Protein AF-A0A5C7QHS7-F1 (afdb_monomer)

pLDDT: mean 96.48, std 4.1, range [66.88, 98.88]

Secondary structure (DSSP, 8-state):
---B-STT--TTTTHHHHHSS-HHHHHHTTS-SS---EEETTEEESSHHHHHHHHHTTHHHHHHHH---S--HHHHHHHHHHHHHHHHHHHHHHSHHHHHHHHHTTTHHHHTT-EE-----SHHHHTT-EEGGGSHHHHHHHHHHHHHHH--

Foldseek 3Di:
DAFAQDLLGCPPNLLSNVLDFPVVSSVVNVSDVDFQWFDDPNDTHSTLVRQLVVVLVCLVVVQVVVDPDPDCPVVSVVVSLVSSLRRSLRSCVVVVVSLVVCVVCPQLVNLQRYWHDDVDDDPVVCQQTDHRCSHSVSVSSSSSSVVNVVVD

Solvent-accessible surface area (backbone atoms only — not comparable to full-atom values): 8088 Å² total; per-residue (Å²): 136,72,37,49,40,26,36,86,18,58,38,81,83,14,48,24,6,61,71,25,46,48,30,61,58,3,34,76,67,66,30,33,91,70,86,57,58,25,70,56,95,96,39,78,26,73,14,47,38,61,46,44,61,60,59,55,66,50,41,61,60,58,49,55,75,75,39,95,57,92,78,49,65,66,61,43,53,52,50,46,46,50,51,48,19,54,47,48,27,43,35,33,70,78,40,47,66,57,50,52,52,40,48,77,62,51,33,62,70,39,52,51,51,21,30,27,72,83,82,59,87,47,71,81,55,41,61,35,30,38,53,13,74,69,2,48,49,46,41,33,50,44,57,15,48,56,58,46,55,75,82,102

Sequence (152 aa):
MRFNIYSGSTDGNGLAAALTNPTELSKRKGNVKQDYPVFFQGVTWPDAESAYLTLAASLPHVIKAASPREDCTQLIEDARNKLMIDIIVAKLCQHPRLGQTVRAKGGVAFLERCEHTTNAKSSRFQAWEGYGRESRFIRNLIAAYERWAVDA

Mean predicted aligned error: 2.69 Å

Structure (mmCIF, N/CA/C/O backbone):
data_AF-A0A5C7QHS7-F1
#
_entry.id   AF-A0A5C7QHS7-F1
#
loop_
_atom_site.group_PDB
_atom_site.id
_atom_site.type_symbol
_atom_site.label_atom_id
_atom_site.label_alt_id
_atom_site.label_comp_id
_atom_site.label_asym_id
_atom_site.label_entity_id
_atom_site.label_seq_id
_atom_site.pdbx_PDB_ins_code
_atom_site.Cartn_x
_atom_site.Cartn_y
_atom_site.Cartn_z
_atom_site.occupancy
_atom_site.B_iso_or_equiv
_atom_site.auth_seq_id
_atom_site.auth_comp_id
_atom_site.auth_asym_id
_atom_site.auth_atom_id
_atom_site.pdbx_PDB_model_num
ATOM 1 N N . MET A 1 1 ? -20.080 1.529 4.359 1.00 66.88 1 MET A N 1
ATOM 2 C CA . MET A 1 1 ? -19.293 2.780 4.370 1.00 66.88 1 MET A CA 1
ATOM 3 C C . MET A 1 1 ? -18.050 2.572 3.516 1.00 66.88 1 MET A C 1
ATOM 5 O O . MET A 1 1 ? -17.402 1.543 3.681 1.00 66.88 1 MET A O 1
ATOM 9 N N . ARG A 1 2 ? -17.790 3.485 2.574 1.00 89.00 2 ARG A N 1
ATOM 10 C CA . ARG A 1 2 ? -16.613 3.509 1.686 1.00 89.00 2 ARG A CA 1
ATOM 11 C C . ARG A 1 2 ? -15.476 4.222 2.412 1.00 89.00 2 ARG A C 1
ATOM 13 O O . ARG A 1 2 ? -15.746 5.242 3.033 1.00 89.00 2 ARG A O 1
ATOM 20 N N . PHE A 1 3 ? -14.265 3.672 2.377 1.00 97.75 3 PHE A N 1
ATOM 21 C CA . PHE A 1 3 ? -13.079 4.319 2.950 1.00 97.75 3 PHE A CA 1
ATOM 22 C C . PHE A 1 3 ? -12.186 4.818 1.819 1.00 97.75 3 PHE A C 1
ATOM 24 O O . PHE A 1 3 ? -11.925 4.061 0.885 1.00 97.75 3 PHE A O 1
ATOM 31 N N . ASN A 1 4 ? -11.668 6.038 1.932 1.00 98.38 4 ASN A N 1
ATOM 32 C CA . ASN A 1 4 ? -10.567 6.512 1.103 1.00 98.38 4 ASN A CA 1
ATOM 33 C C . ASN A 1 4 ? -9.239 6.261 1.826 1.00 98.38 4 ASN A C 1
ATOM 35 O O . ASN A 1 4 ? -8.953 6.882 2.849 1.00 98.38 4 ASN A O 1
ATOM 39 N N . ILE A 1 5 ? -8.424 5.340 1.315 1.00 98.44 5 ILE A N 1
ATOM 40 C CA . ILE A 1 5 ? -7.145 4.926 1.899 1.00 98.44 5 ILE A CA 1
ATOM 41 C C . ILE A 1 5 ? -6.042 5.865 1.417 1.00 98.44 5 ILE A C 1
ATOM 43 O O . ILE A 1 5 ? -5.402 5.621 0.402 1.00 98.44 5 ILE A O 1
ATOM 47 N N . TYR A 1 6 ? -5.777 6.932 2.163 1.00 98.19 6 TYR A N 1
ATOM 48 C CA . TYR A 1 6 ? -4.674 7.860 1.900 1.00 98.19 6 TYR A CA 1
ATOM 49 C C . TYR A 1 6 ? -4.196 8.519 3.196 1.00 98.19 6 TYR A C 1
ATOM 51 O O . TYR A 1 6 ? -4.868 8.459 4.224 1.00 98.19 6 TYR A O 1
ATOM 59 N N . SER A 1 7 ? -3.052 9.205 3.147 1.00 97.31 7 SER A N 1
ATOM 60 C CA . SER A 1 7 ? -2.437 9.793 4.350 1.00 97.31 7 SER A CA 1
ATOM 61 C C . SER A 1 7 ? -3.268 10.860 5.063 1.00 97.31 7 SER A C 1
ATOM 63 O O . SER A 1 7 ? -3.036 11.157 6.232 1.00 97.31 7 SER A O 1
ATOM 65 N N . GLY A 1 8 ? -4.218 11.482 4.365 1.00 97.12 8 GLY A N 1
ATOM 66 C CA . GLY A 1 8 ? -5.120 12.475 4.944 1.00 97.12 8 GLY A CA 1
ATOM 67 C C . GLY A 1 8 ? -6.408 11.894 5.528 1.00 97.12 8 GLY A C 1
ATOM 68 O O . GLY A 1 8 ? -7.213 12.674 6.020 1.00 97.12 8 GLY A O 1
ATOM 69 N N . SER A 1 9 ? -6.621 10.579 5.449 1.00 97.50 9 SER A N 1
ATOM 70 C CA . SER A 1 9 ? -7.908 9.977 5.789 1.00 97.50 9 SER A CA 1
ATOM 71 C C . SER A 1 9 ? -8.147 9.883 7.291 1.00 97.50 9 SER A C 1
ATOM 73 O O . SER A 1 9 ? -7.279 9.444 8.044 1.00 97.50 9 SER A O 1
ATOM 75 N N . THR A 1 10 ? -9.364 10.204 7.713 1.00 96.56 10 THR A N 1
ATOM 76 C CA . THR A 1 10 ? -9.863 9.941 9.070 1.00 96.56 10 THR A CA 1
ATOM 77 C C . THR A 1 10 ? -10.769 8.705 9.123 1.00 96.56 10 THR A C 1
ATOM 79 O O . THR A 1 10 ? -11.202 8.299 10.206 1.00 96.56 10 THR A O 1
ATOM 82 N N . ASP A 1 11 ? -11.018 8.055 7.978 1.00 97.44 11 ASP A N 1
ATOM 83 C CA . ASP A 1 11 ? -11.959 6.943 7.868 1.00 97.44 11 ASP A CA 1
ATOM 84 C C . ASP A 1 11 ? -11.575 5.765 8.767 1.00 97.44 11 ASP A C 1
ATOM 86 O O . ASP A 1 11 ? -10.415 5.344 8.864 1.00 97.44 11 ASP A O 1
ATOM 90 N N . GLY A 1 12 ? -12.591 5.213 9.433 1.00 94.88 12 GLY A N 1
ATOM 91 C CA . GLY A 1 12 ? -12.415 4.118 10.381 1.00 94.88 12 GLY A CA 1
ATOM 92 C C . GLY A 1 12 ? -11.541 4.484 11.571 1.00 94.88 12 GLY A C 1
ATOM 93 O O . GLY A 1 12 ? -10.808 3.620 12.046 1.00 94.88 12 GLY A O 1
ATOM 94 N N . ASN A 1 13 ? -11.609 5.741 12.023 1.00 93.69 13 ASN A N 1
ATOM 95 C CA . ASN A 1 13 ? -10.817 6.265 13.135 1.00 93.69 13 ASN A CA 1
ATOM 96 C C . ASN A 1 13 ? -9.302 6.149 12.874 1.00 93.69 13 ASN A C 1
ATOM 98 O O . ASN A 1 13 ? -8.548 5.638 13.700 1.00 93.69 13 ASN A O 1
ATOM 102 N N . GLY A 1 14 ? -8.876 6.563 11.676 1.00 95.25 14 GLY A N 1
ATOM 103 C CA . GLY A 1 14 ? -7.472 6.546 11.251 1.00 95.25 14 GLY A CA 1
ATOM 104 C C . GLY A 1 14 ? -6.988 5.224 10.646 1.00 95.25 14 GLY A C 1
ATOM 105 O O . GLY A 1 14 ? -5.841 5.142 10.208 1.00 95.25 14 GLY A O 1
ATOM 106 N N . LEU A 1 15 ? -7.841 4.193 10.549 1.00 97.00 15 LEU A N 1
ATOM 107 C CA . LEU A 1 15 ? -7.471 2.929 9.897 1.00 97.00 15 LEU A CA 1
ATOM 108 C C . LEU A 1 15 ? -7.039 3.145 8.442 1.00 97.00 15 LEU A C 1
ATOM 110 O O . LEU A 1 15 ? -6.035 2.587 8.009 1.00 97.00 15 LEU A O 1
ATOM 114 N N . ALA A 1 16 ? -7.778 3.952 7.684 1.00 98.00 16 ALA A N 1
ATOM 115 C CA . ALA A 1 16 ? -7.453 4.212 6.286 1.00 98.00 16 ALA A CA 1
ATOM 116 C C . ALA A 1 16 ? -6.084 4.905 6.125 1.00 98.00 16 ALA A C 1
ATOM 118 O O . ALA A 1 16 ? -5.299 4.540 5.251 1.00 98.00 16 ALA A O 1
ATOM 119 N N . ALA A 1 17 ? -5.737 5.833 7.019 1.00 98.19 17 ALA A N 1
ATOM 120 C CA . ALA A 1 17 ? -4.411 6.446 7.049 1.00 98.19 17 ALA A CA 1
ATOM 121 C C . ALA A 1 17 ? -3.311 5.483 7.533 1.00 98.19 17 ALA A C 1
ATOM 123 O O . ALA A 1 17 ? -2.163 5.601 7.119 1.00 98.19 17 ALA A O 1
ATOM 124 N N . ALA A 1 18 ? -3.643 4.487 8.354 1.00 98.12 18 ALA A N 1
ATOM 125 C CA . ALA A 1 18 ? -2.704 3.441 8.752 1.00 98.12 18 ALA A CA 1
ATOM 126 C C . ALA A 1 18 ? -2.450 2.402 7.643 1.00 98.12 18 ALA A C 1
ATOM 128 O O . ALA A 1 18 ? -1.353 1.849 7.553 1.00 98.12 18 ALA A O 1
ATOM 129 N N . LEU A 1 19 ? -3.440 2.140 6.784 1.00 98.31 19 LEU A N 1
ATOM 130 C CA . LEU A 1 19 ? -3.329 1.204 5.659 1.00 98.31 19 LEU A CA 1
ATOM 131 C C . LEU A 1 19 ? -2.579 1.789 4.456 1.00 98.31 19 LEU A C 1
ATOM 133 O O . LEU A 1 19 ? -2.034 1.027 3.664 1.00 98.31 19 LEU A O 1
ATOM 137 N N . THR A 1 20 ? -2.506 3.115 4.326 1.00 98.06 20 THR A N 1
ATOM 138 C CA . THR A 1 20 ? -1.718 3.762 3.266 1.00 98.06 20 THR A CA 1
ATOM 139 C C . THR A 1 20 ? -0.211 3.525 3.440 1.00 98.06 20 THR A C 1
ATOM 141 O O . THR A 1 20 ? 0.251 3.149 4.517 1.00 98.06 20 THR A O 1
ATOM 144 N N . ASN A 1 21 ? 0.579 3.748 2.392 1.00 97.94 21 ASN A N 1
ATOM 145 C CA . ASN A 1 21 ? 2.030 3.558 2.446 1.00 97.94 21 ASN A CA 1
ATOM 146 C C . ASN A 1 21 ? 2.804 4.687 3.143 1.00 97.94 21 ASN A C 1
ATOM 148 O O . ASN A 1 21 ? 3.686 4.357 3.936 1.00 97.94 21 ASN A O 1
ATOM 152 N N . PRO A 1 22 ? 2.505 5.983 2.910 1.00 98.06 22 PRO A N 1
ATOM 153 C CA . PRO A 1 22 ? 3.225 7.075 3.563 1.00 98.06 22 PRO A CA 1
ATOM 154 C C . PRO A 1 22 ? 2.673 7.334 4.974 1.00 98.06 22 PRO A C 1
ATOM 156 O O . PRO A 1 22 ? 1.995 8.339 5.237 1.00 98.06 22 PRO A O 1
ATOM 159 N N . THR A 1 23 ? 2.900 6.403 5.901 1.00 98.31 23 THR A N 1
ATOM 160 C CA . THR A 1 23 ? 2.409 6.509 7.283 1.00 98.31 23 THR A CA 1
ATOM 161 C C . THR A 1 23 ? 3.104 7.611 8.073 1.00 98.31 23 THR A C 1
ATOM 163 O O . THR A 1 23 ? 2.455 8.219 8.920 1.00 98.31 23 THR A O 1
ATOM 166 N N . GLU A 1 24 ? 4.336 7.991 7.724 1.00 98.50 24 GLU A N 1
ATOM 167 C CA . GLU A 1 24 ? 4.986 9.155 8.339 1.00 98.50 24 GLU A CA 1
ATOM 168 C C . GLU A 1 24 ? 4.256 10.452 7.989 1.00 98.50 24 GLU A C 1
ATOM 170 O O . GLU A 1 24 ? 4.039 11.321 8.835 1.00 98.50 24 GLU A O 1
ATOM 175 N N . LEU A 1 25 ? 3.802 10.584 6.738 1.00 98.00 25 LEU A N 1
ATOM 176 C CA . LEU A 1 25 ? 2.965 11.716 6.338 1.00 98.00 25 LEU A CA 1
ATOM 177 C C . LEU A 1 25 ? 1.608 11.678 7.048 1.00 98.00 25 LEU A C 1
ATOM 179 O O . LEU A 1 25 ? 1.082 12.723 7.425 1.00 98.00 25 LEU A O 1
ATOM 183 N N . SER A 1 26 ? 1.057 10.484 7.247 1.00 98.38 26 SER A N 1
ATOM 184 C CA . SER A 1 26 ? -0.191 10.288 7.989 1.00 98.38 26 SER A CA 1
ATOM 185 C C . SER A 1 26 ? -0.064 10.740 9.444 1.00 98.38 26 SER A C 1
ATOM 187 O O . SER A 1 26 ? -0.962 11.404 9.964 1.00 98.38 26 SER A O 1
ATOM 189 N N . LYS A 1 27 ? 1.077 10.442 10.079 1.00 98.06 27 LYS A N 1
ATOM 190 C CA . LYS A 1 27 ? 1.401 10.866 11.443 1.00 98.06 27 LYS A CA 1
ATOM 191 C C . LYS A 1 27 ? 1.600 12.373 11.527 1.00 98.06 27 LYS A C 1
ATOM 193 O O . LYS A 1 27 ? 0.990 13.016 12.375 1.00 98.06 27 LYS A O 1
ATOM 198 N N . ARG A 1 28 ? 2.355 12.967 10.592 1.00 97.81 28 ARG A N 1
ATOM 199 C CA . ARG A 1 28 ? 2.514 14.433 10.501 1.00 97.81 28 ARG A CA 1
ATOM 200 C C . ARG A 1 28 ? 1.181 15.169 10.341 1.00 97.81 28 ARG A C 1
ATOM 202 O O . ARG A 1 28 ? 1.047 16.280 10.834 1.00 97.81 28 ARG A O 1
ATOM 209 N N . LYS A 1 29 ? 0.199 14.554 9.674 1.00 97.19 29 LYS A N 1
ATOM 210 C CA . LYS A 1 29 ? -1.168 15.084 9.530 1.00 97.19 29 LYS A CA 1
ATOM 211 C C . LYS A 1 29 ? -2.073 14.825 10.744 1.00 97.19 29 LYS A C 1
ATOM 213 O O . LYS A 1 29 ? -3.198 15.305 10.751 1.00 97.19 29 LYS A O 1
ATOM 218 N N . GLY A 1 30 ? -1.616 14.069 11.745 1.00 96.94 30 GLY A N 1
ATOM 219 C CA . GLY A 1 30 ? -2.379 13.746 12.955 1.00 96.94 30 GLY A CA 1
ATOM 220 C C . GLY A 1 30 ? -3.397 12.607 12.810 1.00 96.94 30 GLY A C 1
ATOM 221 O O . GLY A 1 30 ? -4.145 12.348 13.749 1.00 96.94 30 GLY A O 1
ATOM 222 N N . ASN A 1 31 ? -3.424 11.903 11.673 1.00 97.06 31 ASN A N 1
ATOM 223 C CA . ASN A 1 31 ? -4.416 10.852 11.396 1.00 97.06 31 ASN A CA 1
ATOM 224 C C . ASN A 1 31 ? -4.035 9.482 11.968 1.00 97.06 31 ASN A C 1
ATOM 226 O O . ASN A 1 31 ? -4.888 8.615 12.145 1.00 97.06 31 ASN A O 1
ATOM 230 N N . VAL A 1 32 ? -2.752 9.286 12.271 1.00 96.75 32 VAL A N 1
ATOM 231 C CA . VAL A 1 32 ? -2.248 8.138 13.030 1.00 96.75 32 VAL A CA 1
ATOM 232 C C . VAL A 1 32 ? -1.315 8.636 14.128 1.00 96.75 32 VAL A C 1
ATOM 234 O O . VAL A 1 32 ? -0.649 9.656 13.967 1.00 96.75 32 VAL A O 1
ATOM 237 N N . LYS A 1 33 ? -1.278 7.929 15.260 1.00 94.69 33 LYS A N 1
ATOM 238 C CA . LYS A 1 33 ? -0.438 8.299 16.414 1.00 94.69 33 LYS A CA 1
ATOM 239 C C . LYS A 1 33 ? 0.867 7.508 16.484 1.00 94.69 33 LYS A C 1
ATOM 241 O O . LYS A 1 33 ? 1.878 8.038 16.931 1.00 94.69 33 LYS A O 1
ATOM 246 N N . GLN A 1 34 ? 0.819 6.247 16.064 1.00 95.06 34 GLN A N 1
ATOM 247 C CA . GLN A 1 34 ? 1.960 5.336 16.075 1.00 95.06 34 GLN A CA 1
ATOM 248 C C . GLN A 1 34 ? 2.688 5.337 14.732 1.00 95.06 34 GLN A C 1
ATOM 250 O O . GLN A 1 34 ? 2.079 5.613 13.695 1.00 95.06 34 GLN A O 1
ATOM 255 N N . ASP A 1 35 ? 3.971 5.000 14.780 1.00 97.62 35 ASP A N 1
ATOM 256 C CA . ASP A 1 35 ? 4.796 4.761 13.600 1.00 97.62 35 ASP A CA 1
ATOM 257 C C . ASP A 1 35 ? 4.518 3.370 13.021 1.00 97.62 35 ASP A C 1
ATOM 259 O O . ASP A 1 35 ? 4.104 2.454 13.737 1.00 97.62 35 ASP A O 1
ATOM 263 N N . TYR A 1 36 ? 4.776 3.208 11.724 1.00 98.25 36 TYR A N 1
ATOM 264 C CA . TYR A 1 36 ? 4.692 1.916 11.038 1.00 98.25 36 TYR A CA 1
ATOM 265 C C . TYR A 1 36 ? 5.960 1.662 10.212 1.00 98.25 36 TYR A C 1
ATOM 267 O O . TYR A 1 36 ? 5.876 1.560 8.982 1.00 98.25 36 TYR A O 1
ATOM 275 N N . PRO A 1 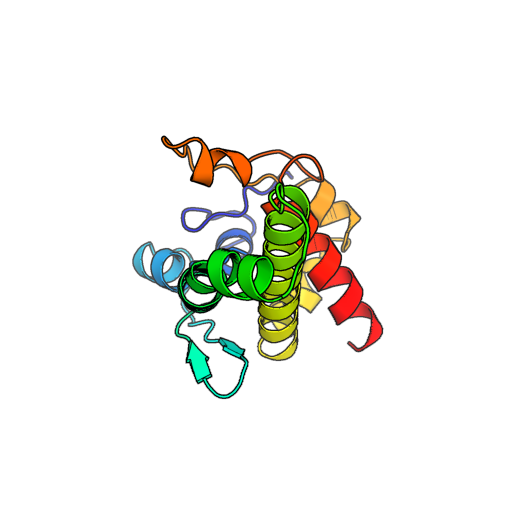37 ? 7.134 1.563 10.866 1.00 98.56 37 PRO A N 1
ATOM 276 C CA . PRO A 1 37 ? 8.367 1.241 10.169 1.00 98.56 37 PRO A CA 1
ATOM 277 C C . PRO A 1 37 ? 8.259 -0.133 9.519 1.00 98.56 37 PRO A C 1
ATOM 279 O O . PRO A 1 37 ? 7.522 -1.006 9.990 1.00 98.56 37 PRO A O 1
ATOM 282 N N . VAL A 1 38 ? 9.008 -0.327 8.441 1.00 98.62 38 VAL A N 1
ATOM 283 C CA . VAL A 1 38 ? 9.044 -1.595 7.716 1.00 98.62 38 VAL A CA 1
ATOM 284 C C . VAL A 1 38 ? 10.487 -2.056 7.612 1.00 98.62 38 VAL A C 1
ATOM 286 O O . VAL A 1 38 ? 11.302 -1.411 6.960 1.00 98.62 38 VAL A O 1
ATOM 289 N N . PHE A 1 39 ? 10.808 -3.191 8.222 1.00 98.69 39 PHE A N 1
ATOM 290 C CA . PHE A 1 39 ? 12.049 -3.903 7.947 1.00 98.69 39 PHE A CA 1
ATOM 291 C C . PHE A 1 39 ? 11.894 -4.707 6.655 1.00 98.69 39 PHE A C 1
ATOM 293 O O . PHE A 1 39 ? 11.068 -5.618 6.577 1.00 98.69 39 PHE A O 1
ATOM 300 N N . PHE 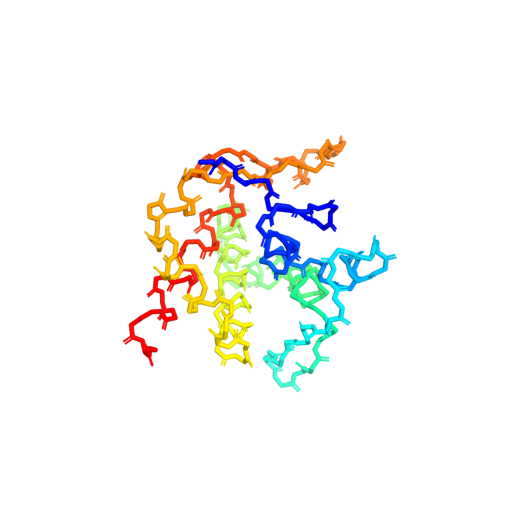A 1 40 ? 12.657 -4.362 5.622 1.00 98.56 40 PHE A N 1
ATOM 301 C CA . PHE A 1 40 ? 12.586 -5.009 4.316 1.00 98.56 40 PHE A CA 1
ATOM 302 C C . PHE A 1 40 ? 13.964 -5.026 3.657 1.00 98.56 40 PHE A C 1
ATOM 304 O O . PHE A 1 40 ? 14.641 -4.000 3.602 1.00 98.56 40 PHE A O 1
ATOM 311 N N . GLN A 1 41 ? 14.374 -6.201 3.164 1.00 96.94 41 GLN A N 1
ATOM 312 C CA . GLN A 1 41 ? 15.686 -6.429 2.537 1.00 96.94 41 GLN A CA 1
ATOM 313 C C . GLN A 1 41 ? 16.875 -5.967 3.403 1.00 96.94 41 GLN A C 1
ATOM 315 O O . GLN A 1 41 ? 17.810 -5.340 2.916 1.00 96.94 41 GLN A O 1
ATOM 320 N N . GLY A 1 42 ? 16.838 -6.269 4.705 1.00 97.81 42 GLY A N 1
ATOM 321 C CA . GLY A 1 42 ? 17.933 -5.947 5.628 1.00 97.81 42 GLY A CA 1
ATOM 322 C C . GLY A 1 42 ? 17.970 -4.492 6.106 1.00 97.81 42 GLY A C 1
ATOM 323 O O . GLY A 1 42 ? 18.850 -4.141 6.887 1.00 97.81 42 GLY A O 1
ATOM 324 N N . VAL A 1 43 ? 17.022 -3.652 5.678 1.00 98.31 43 VAL A N 1
ATOM 325 C CA . VAL A 1 43 ? 16.959 -2.227 6.025 1.00 98.31 43 VAL A CA 1
ATOM 326 C C . VAL A 1 43 ? 15.649 -1.920 6.745 1.00 98.31 43 VAL A C 1
ATOM 328 O O . VAL A 1 43 ? 14.583 -2.363 6.318 1.00 98.31 43 VAL A O 1
ATOM 331 N N . THR A 1 44 ? 15.717 -1.136 7.823 1.00 98.50 44 THR A N 1
ATOM 332 C CA . THR A 1 44 ? 14.531 -0.557 8.470 1.00 98.50 44 THR A CA 1
ATOM 333 C C . THR A 1 44 ? 14.193 0.771 7.811 1.00 98.50 44 THR A C 1
ATOM 335 O O . THR A 1 44 ? 14.947 1.737 7.914 1.00 98.50 44 THR A O 1
ATOM 338 N N . TRP A 1 45 ? 13.041 0.821 7.155 1.00 98.62 45 TRP A N 1
ATOM 339 C CA . TRP A 1 45 ? 12.492 2.017 6.532 1.00 98.62 45 TRP A CA 1
ATOM 340 C C . TRP A 1 45 ? 11.493 2.689 7.475 1.00 98.62 45 TRP A C 1
ATOM 342 O O . TRP A 1 45 ? 10.787 1.984 8.202 1.00 98.62 45 TRP A O 1
ATOM 352 N N . PRO A 1 46 ? 11.384 4.029 7.459 1.00 98.44 46 PRO A N 1
ATOM 353 C CA . PRO A 1 46 ? 10.434 4.735 8.317 1.00 98.44 46 PRO A CA 1
ATOM 354 C C . PRO A 1 46 ? 8.975 4.420 7.951 1.00 98.44 46 PRO A C 1
ATOM 356 O O . PRO A 1 46 ? 8.124 4.340 8.830 1.00 98.44 46 PRO A O 1
ATOM 359 N N . ASP A 1 47 ? 8.692 4.178 6.669 1.00 98.62 47 ASP A N 1
ATOM 360 C CA . ASP A 1 47 ? 7.412 3.667 6.189 1.00 98.62 47 ASP A CA 1
ATOM 361 C C . ASP A 1 47 ? 7.552 2.902 4.859 1.00 98.62 47 ASP A C 1
ATOM 363 O O . ASP A 1 47 ? 8.622 2.847 4.240 1.00 98.62 47 ASP A O 1
ATOM 367 N N . ALA A 1 48 ? 6.449 2.290 4.418 1.00 98.75 48 ALA A N 1
ATOM 368 C CA . ALA A 1 48 ? 6.394 1.508 3.184 1.00 98.75 48 ALA A CA 1
ATOM 369 C C . ALA A 1 48 ? 6.632 2.355 1.921 1.00 98.75 48 ALA A C 1
ATOM 371 O O . ALA A 1 48 ? 7.203 1.858 0.950 1.00 98.75 48 ALA A O 1
ATOM 372 N N . GLU A 1 49 ? 6.216 3.626 1.920 1.00 98.19 49 GLU A N 1
ATOM 373 C CA . GLU A 1 49 ? 6.427 4.528 0.779 1.00 98.19 49 GLU A CA 1
ATOM 374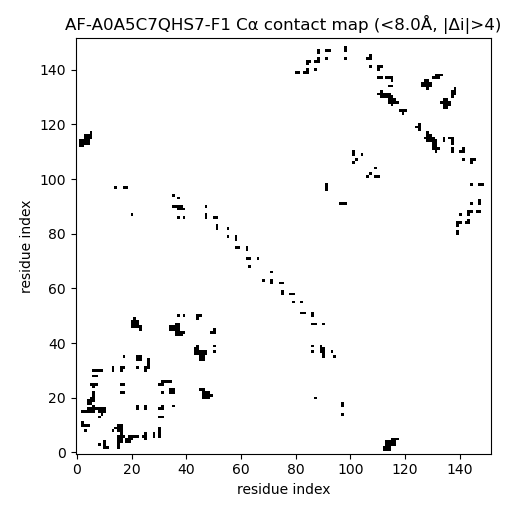 C C . GLU A 1 49 ? 7.922 4.787 0.569 1.00 98.19 49 GLU A C 1
ATOM 376 O O . GLU A 1 49 ? 8.417 4.691 -0.553 1.00 98.19 49 GLU A O 1
ATOM 381 N N . SER A 1 50 ? 8.655 5.045 1.653 1.00 98.50 50 SER A N 1
ATOM 382 C CA . SER A 1 50 ? 10.097 5.304 1.618 1.00 98.50 50 SER A CA 1
ATOM 383 C C . SER A 1 50 ? 10.882 4.100 1.095 1.00 98.50 50 SER A C 1
ATOM 385 O O . SER A 1 50 ? 11.771 4.260 0.253 1.00 98.50 50 SER A O 1
ATOM 387 N N . ALA A 1 51 ? 10.509 2.892 1.532 1.00 98.62 51 ALA A N 1
ATOM 388 C CA . ALA A 1 51 ? 11.056 1.646 1.000 1.00 98.62 51 ALA A CA 1
ATOM 389 C C . ALA A 1 51 ? 10.778 1.511 -0.504 1.00 98.62 51 ALA A C 1
ATOM 391 O O . ALA A 1 51 ? 11.693 1.291 -1.300 1.00 98.62 51 ALA A O 1
ATOM 392 N N . TYR A 1 52 ? 9.517 1.690 -0.906 1.00 98.62 52 TYR A N 1
ATOM 393 C CA . TYR A 1 52 ? 9.096 1.507 -2.289 1.00 98.62 52 TYR A CA 1
ATOM 394 C C . TYR A 1 52 ? 9.763 2.508 -3.233 1.00 98.62 52 TYR A C 1
ATOM 396 O O . TYR A 1 52 ? 10.332 2.095 -4.238 1.00 98.62 52 TYR A O 1
ATOM 404 N N . LEU A 1 53 ? 9.730 3.808 -2.926 1.00 97.31 53 LEU A N 1
ATOM 405 C CA . LEU A 1 53 ? 10.302 4.839 -3.796 1.00 97.31 53 LEU A CA 1
ATOM 406 C C . LEU A 1 53 ? 11.806 4.637 -4.008 1.00 97.31 53 LEU A C 1
ATOM 408 O O . LEU A 1 53 ? 12.286 4.821 -5.127 1.00 97.31 53 LEU A O 1
ATOM 412 N N . THR A 1 54 ? 12.525 4.211 -2.967 1.00 98.06 54 THR A N 1
ATOM 413 C CA . THR A 1 54 ? 13.970 3.965 -3.042 1.00 98.06 54 THR A CA 1
ATOM 414 C C . THR A 1 54 ? 14.283 2.727 -3.880 1.00 98.06 54 THR A C 1
ATOM 416 O O . THR A 1 54 ? 15.072 2.792 -4.821 1.00 98.06 54 THR A O 1
ATOM 419 N N . LEU A 1 55 ? 13.632 1.599 -3.589 1.00 98.00 55 LEU A N 1
ATOM 420 C CA . LEU A 1 55 ? 13.906 0.325 -4.259 1.00 98.00 55 LEU A CA 1
ATOM 421 C C . LEU A 1 55 ? 13.351 0.285 -5.693 1.00 98.00 55 LEU A C 1
ATOM 423 O O . LEU A 1 55 ? 13.972 -0.279 -6.590 1.00 98.00 55 LEU A O 1
ATOM 427 N N . ALA A 1 56 ? 12.209 0.925 -5.957 1.00 97.12 56 ALA A N 1
ATOM 428 C CA . ALA A 1 56 ? 11.593 0.945 -7.284 1.00 97.12 56 ALA A CA 1
ATOM 429 C C . ALA A 1 56 ? 12.355 1.813 -8.299 1.00 97.12 56 ALA A C 1
ATOM 431 O O . ALA A 1 56 ? 12.154 1.649 -9.508 1.00 97.12 56 ALA A O 1
ATOM 432 N N . ALA A 1 57 ? 13.204 2.737 -7.834 1.00 96.75 57 ALA A N 1
ATOM 433 C CA . ALA A 1 57 ? 13.996 3.611 -8.694 1.00 96.75 57 ALA A CA 1
ATOM 434 C C . ALA A 1 57 ? 15.053 2.839 -9.503 1.00 96.75 57 ALA A C 1
ATOM 436 O O . ALA A 1 57 ? 15.337 3.213 -10.640 1.00 96.75 57 ALA A O 1
ATOM 437 N N . SER A 1 58 ? 15.592 1.742 -8.959 1.00 95.31 58 SER A N 1
ATOM 438 C CA . SER A 1 58 ? 16.622 0.931 -9.623 1.00 95.31 58 SER A CA 1
ATOM 439 C C . SER A 1 58 ? 16.055 -0.135 -10.567 1.00 95.31 58 SER A C 1
ATOM 441 O O . SER A 1 58 ? 16.752 -0.554 -11.494 1.00 95.31 58 SER A O 1
ATOM 443 N N . LEU A 1 59 ? 14.786 -0.537 -10.397 1.00 96.56 59 LEU A N 1
ATOM 444 C CA . LEU A 1 59 ? 14.151 -1.604 -11.185 1.00 96.56 59 LEU A CA 1
ATOM 445 C C . LEU A 1 59 ? 14.297 -1.437 -12.708 1.00 96.56 59 LEU A C 1
ATOM 447 O O . LEU A 1 59 ? 14.641 -2.422 -13.361 1.00 96.56 59 LEU A O 1
ATOM 451 N N . PRO A 1 60 ? 14.101 -0.241 -13.309 1.00 96.12 60 PRO A N 1
ATOM 452 C CA . PRO A 1 60 ? 14.277 -0.080 -14.749 1.00 96.12 60 PRO A CA 1
ATOM 453 C C . PRO A 1 60 ? 15.684 -0.438 -15.232 1.00 96.12 60 PRO A C 1
ATOM 455 O O . PRO A 1 60 ? 15.819 -1.032 -16.297 1.00 96.12 60 PRO A O 1
ATOM 458 N N . HIS A 1 61 ? 16.722 -0.090 -14.466 1.00 94.94 61 HIS A N 1
ATOM 459 C CA . HIS A 1 61 ? 18.105 -0.388 -14.831 1.00 94.94 61 HIS A CA 1
ATOM 460 C C . HIS A 1 61 ? 18.398 -1.886 -14.698 1.00 94.94 61 HIS A C 1
ATOM 462 O O . HIS A 1 61 ? 18.882 -2.500 -15.646 1.00 94.94 61 HIS A O 1
ATOM 468 N N . VAL A 1 62 ? 18.021 -2.484 -13.563 1.00 95.00 62 VAL A N 1
ATOM 469 C CA . VAL A 1 62 ? 18.226 -3.915 -13.289 1.00 95.00 62 VAL A CA 1
ATOM 470 C C . VAL A 1 62 ? 17.533 -4.788 -14.339 1.00 95.00 62 VAL A C 1
ATOM 472 O O . VAL A 1 62 ? 18.136 -5.715 -14.871 1.00 95.00 62 VAL A O 1
ATOM 475 N N . ILE A 1 63 ? 16.282 -4.475 -14.681 1.00 96.62 63 ILE A N 1
ATOM 476 C CA . ILE A 1 63 ? 15.491 -5.282 -15.619 1.00 96.62 63 ILE A CA 1
ATOM 477 C C . ILE A 1 63 ? 16.019 -5.153 -17.045 1.00 96.62 63 ILE A C 1
ATOM 479 O O . ILE A 1 63 ? 16.130 -6.161 -17.736 1.00 96.62 63 ILE A O 1
ATOM 483 N N . LYS A 1 64 ? 16.381 -3.942 -17.484 1.00 95.44 64 LYS A N 1
ATOM 484 C CA . LYS A 1 64 ? 16.955 -3.736 -18.822 1.00 95.44 64 LYS A CA 1
ATOM 485 C C . LYS A 1 64 ? 18.315 -4.413 -18.980 1.00 95.44 64 LYS A C 1
ATOM 487 O O . LYS A 1 64 ? 18.605 -4.917 -20.053 1.00 95.44 64 LYS A O 1
ATOM 492 N N . ALA A 1 65 ? 19.127 -4.457 -17.925 1.00 94.56 65 ALA A N 1
ATOM 493 C CA . ALA A 1 65 ? 20.402 -5.171 -17.954 1.00 94.56 65 ALA A CA 1
ATOM 494 C C . ALA A 1 65 ? 20.227 -6.702 -18.024 1.00 94.56 65 ALA A C 1
ATOM 496 O O . ALA A 1 65 ? 21.074 -7.389 -18.584 1.00 94.56 65 ALA A O 1
ATOM 497 N N . ALA A 1 66 ? 19.137 -7.235 -17.462 1.00 93.81 66 ALA A N 1
ATOM 498 C CA . ALA A 1 66 ? 18.879 -8.673 -17.370 1.00 93.81 66 ALA A CA 1
ATOM 499 C C . ALA A 1 66 ? 17.975 -9.236 -18.486 1.00 93.81 66 ALA A C 1
ATOM 501 O O . ALA A 1 66 ? 17.784 -10.450 -18.562 1.00 93.81 66 ALA A O 1
ATOM 502 N N . SER A 1 67 ? 17.385 -8.385 -19.328 1.00 90.75 67 SER A N 1
ATOM 503 C CA . SER A 1 67 ? 16.413 -8.778 -20.350 1.00 90.75 67 SER A CA 1
ATOM 504 C C . SER A 1 67 ? 16.937 -8.461 -21.751 1.00 90.75 67 SER A C 1
ATOM 506 O O . SER A 1 67 ? 17.350 -7.331 -21.995 1.00 90.75 67 SER A O 1
ATOM 508 N N . PRO A 1 68 ? 16.849 -9.396 -22.713 1.00 89.81 68 PRO A N 1
ATOM 509 C CA . PRO A 1 68 ? 17.184 -9.118 -24.109 1.00 89.81 68 PRO A CA 1
ATOM 510 C C . PRO A 1 68 ? 16.079 -8.342 -24.851 1.00 89.81 68 PRO A C 1
ATOM 512 O O . PRO A 1 68 ? 16.229 -8.049 -26.034 1.00 89.81 68 PRO A O 1
ATOM 515 N N . ARG A 1 69 ? 14.936 -8.055 -24.204 1.00 89.81 69 ARG A N 1
ATOM 516 C CA . ARG A 1 69 ? 13.809 -7.353 -24.838 1.00 89.81 69 ARG A CA 1
ATOM 517 C C . ARG A 1 69 ? 14.098 -5.863 -24.983 1.00 89.81 69 ARG A C 1
ATOM 519 O O . ARG A 1 69 ? 14.465 -5.211 -24.010 1.00 89.81 69 ARG A O 1
ATOM 526 N N . GLU A 1 70 ? 13.804 -5.324 -26.162 1.00 87.00 70 GLU A N 1
ATOM 527 C CA . GLU A 1 70 ? 13.871 -3.885 -26.429 1.00 87.00 70 GLU A CA 1
ATOM 528 C C . GLU A 1 70 ? 12.856 -3.102 -25.576 1.00 87.00 70 GLU A C 1
ATOM 530 O O . GLU A 1 70 ? 13.219 -2.139 -24.898 1.00 87.00 70 GLU A O 1
ATOM 535 N N . ASP A 1 71 ? 11.605 -3.574 -25.516 1.00 95.00 71 ASP A N 1
ATOM 536 C CA . ASP A 1 71 ? 10.585 -3.036 -24.616 1.00 95.00 71 ASP A CA 1
ATOM 537 C C . ASP A 1 71 ? 10.444 -3.892 -23.346 1.00 95.00 71 ASP A C 1
ATOM 539 O O . ASP A 1 71 ? 10.024 -5.054 -23.368 1.00 95.00 71 ASP A O 1
ATOM 543 N N . CYS A 1 72 ? 10.790 -3.285 -22.210 1.00 95.38 72 CYS A N 1
ATOM 544 C CA . CYS A 1 72 ? 10.674 -3.870 -20.875 1.00 95.38 72 CYS A CA 1
ATOM 545 C C . CYS A 1 72 ? 9.574 -3.212 -20.022 1.00 95.38 72 CYS A C 1
ATOM 547 O O . CYS A 1 72 ? 9.527 -3.448 -18.815 1.00 95.38 72 CYS A O 1
ATOM 549 N N . THR A 1 73 ? 8.699 -2.384 -20.603 1.00 94.44 73 THR A N 1
ATOM 550 C CA . THR A 1 73 ? 7.726 -1.566 -19.856 1.00 94.44 73 THR A CA 1
ATOM 551 C C . THR A 1 73 ? 6.840 -2.415 -18.948 1.00 94.44 73 THR A C 1
ATOM 553 O O . THR A 1 73 ? 6.791 -2.169 -17.743 1.00 94.44 73 THR A O 1
ATOM 556 N N . GLN A 1 74 ? 6.218 -3.469 -19.483 1.00 94.88 74 GLN A N 1
ATOM 557 C CA . GLN A 1 74 ? 5.361 -4.355 -18.688 1.00 94.88 74 GLN A CA 1
ATOM 558 C C . GLN A 1 74 ? 6.144 -5.091 -17.590 1.00 94.88 74 GLN A C 1
ATOM 560 O O . GLN A 1 74 ? 5.691 -5.149 -16.452 1.00 94.88 74 GLN A O 1
ATOM 565 N N . LEU A 1 75 ? 7.354 -5.577 -17.894 1.00 96.06 75 LEU A N 1
ATOM 566 C CA . LEU A 1 75 ? 8.210 -6.261 -16.915 1.00 96.06 75 LEU A CA 1
ATOM 567 C C . LEU A 1 75 ? 8.573 -5.346 -15.737 1.00 96.06 75 LEU A C 1
ATOM 569 O O . LEU A 1 75 ? 8.574 -5.775 -14.584 1.00 96.06 75 LEU A O 1
ATOM 573 N N . ILE A 1 76 ? 8.858 -4.073 -16.020 1.00 96.56 76 ILE A N 1
ATOM 574 C CA . ILE A 1 76 ? 9.150 -3.061 -15.001 1.00 96.56 76 ILE A CA 1
ATOM 575 C C . ILE A 1 76 ? 7.913 -2.788 -14.143 1.00 96.56 76 ILE A C 1
ATOM 577 O O . ILE A 1 76 ? 8.024 -2.682 -12.919 1.00 96.56 76 ILE A O 1
ATOM 581 N N . GLU A 1 77 ? 6.735 -2.688 -14.755 1.00 95.62 77 GLU A N 1
ATOM 582 C CA . GLU A 1 77 ? 5.486 -2.452 -14.031 1.00 95.62 77 GLU A CA 1
ATOM 583 C C . GLU A 1 77 ? 5.076 -3.640 -13.152 1.00 95.62 77 GLU A C 1
ATOM 585 O O . GLU A 1 77 ? 4.673 -3.432 -12.002 1.00 95.62 77 GLU A O 1
ATOM 590 N N . ASP A 1 78 ? 5.265 -4.870 -13.631 1.00 97.00 78 ASP A N 1
ATOM 591 C CA . ASP A 1 78 ? 5.034 -6.094 -12.861 1.00 97.00 78 ASP A CA 1
ATOM 592 C C . ASP A 1 78 ? 6.006 -6.202 -11.683 1.00 97.00 78 ASP A C 1
ATOM 594 O O . ASP A 1 78 ? 5.591 -6.483 -10.556 1.00 97.00 78 ASP A O 1
ATOM 598 N N . ALA A 1 79 ? 7.288 -5.887 -11.896 1.00 98.00 79 ALA A N 1
ATOM 599 C CA . ALA A 1 79 ? 8.282 -5.858 -10.827 1.00 98.00 79 ALA A CA 1
ATOM 600 C C . ALA A 1 79 ? 7.963 -4.795 -9.765 1.00 98.00 79 ALA A C 1
ATOM 602 O O . ALA A 1 79 ? 8.101 -5.053 -8.569 1.00 98.00 79 ALA A O 1
ATOM 603 N N . ARG A 1 80 ? 7.478 -3.617 -10.176 1.00 97.75 80 ARG A N 1
ATOM 604 C CA . ARG A 1 80 ? 7.000 -2.570 -9.259 1.00 97.75 80 ARG A CA 1
ATOM 605 C C . ARG A 1 80 ? 5.797 -3.033 -8.442 1.00 97.75 80 ARG A C 1
ATOM 607 O O . ARG A 1 80 ? 5.760 -2.799 -7.236 1.00 97.75 80 ARG A O 1
ATOM 614 N N . ASN A 1 81 ? 4.834 -3.710 -9.068 1.00 98.25 81 ASN A N 1
ATOM 615 C CA . ASN A 1 81 ? 3.687 -4.276 -8.354 1.00 98.25 81 ASN A CA 1
ATOM 616 C C . ASN A 1 81 ? 4.134 -5.327 -7.343 1.00 98.25 81 ASN A C 1
ATOM 618 O O . ASN A 1 81 ? 3.749 -5.255 -6.179 1.00 98.25 81 ASN A O 1
ATOM 622 N N . LYS A 1 82 ? 5.003 -6.250 -7.762 1.00 98.62 82 LYS A N 1
ATOM 623 C CA . LYS A 1 82 ? 5.556 -7.280 -6.886 1.00 98.62 82 LYS A CA 1
ATOM 624 C C . LYS A 1 82 ? 6.290 -6.674 -5.689 1.00 98.62 82 LYS A C 1
ATOM 626 O O . LYS A 1 82 ? 6.007 -7.063 -4.561 1.00 98.62 82 LYS A O 1
ATOM 631 N N . LEU A 1 83 ? 7.165 -5.696 -5.925 1.00 98.75 83 LEU A N 1
ATOM 632 C CA . LEU A 1 83 ? 7.887 -4.988 -4.869 1.00 98.75 83 LEU A CA 1
ATOM 633 C C . LEU A 1 83 ? 6.923 -4.324 -3.877 1.00 98.75 83 LEU A C 1
ATOM 635 O O . LEU A 1 83 ? 7.090 -4.469 -2.671 1.00 98.75 83 LEU A O 1
ATOM 639 N N . MET A 1 84 ? 5.896 -3.633 -4.378 1.00 98.75 84 MET A N 1
ATOM 640 C CA . MET A 1 84 ? 4.881 -3.008 -3.532 1.00 98.75 84 MET A CA 1
ATOM 641 C C . MET A 1 84 ? 4.147 -4.040 -2.667 1.00 98.75 84 MET A C 1
ATOM 643 O O . MET A 1 84 ? 3.996 -3.840 -1.464 1.00 98.75 84 MET A O 1
ATOM 647 N N . ILE A 1 85 ? 3.715 -5.153 -3.265 1.00 98.81 85 ILE A N 1
ATOM 648 C CA . ILE A 1 85 ? 3.043 -6.244 -2.551 1.00 98.81 85 ILE A CA 1
ATOM 649 C C . ILE A 1 85 ? 3.963 -6.803 -1.462 1.00 98.81 85 ILE A C 1
ATOM 651 O O . ILE A 1 85 ? 3.536 -6.926 -0.320 1.00 98.81 85 ILE A O 1
ATOM 655 N N . ASP A 1 86 ? 5.222 -7.106 -1.789 1.00 98.81 86 ASP A N 1
ATOM 656 C CA . ASP A 1 86 ? 6.191 -7.676 -0.847 1.00 98.81 86 ASP A CA 1
ATOM 657 C C . ASP A 1 86 ? 6.456 -6.732 0.348 1.00 98.81 86 ASP A C 1
ATOM 659 O O . ASP A 1 86 ? 6.504 -7.188 1.493 1.00 98.81 86 ASP A O 1
ATOM 663 N N . ILE A 1 87 ? 6.532 -5.416 0.116 1.00 98.88 87 ILE A N 1
ATOM 664 C CA . ILE A 1 87 ? 6.664 -4.407 1.182 1.00 98.88 87 ILE A CA 1
ATOM 665 C C . ILE A 1 87 ? 5.401 -4.345 2.053 1.00 98.88 87 ILE A C 1
ATOM 667 O O . ILE A 1 87 ? 5.501 -4.308 3.281 1.00 98.88 87 ILE A O 1
ATOM 671 N N . ILE A 1 88 ? 4.206 -4.345 1.451 1.00 98.88 88 ILE A N 1
ATOM 672 C CA . ILE A 1 88 ? 2.947 -4.305 2.210 1.00 98.88 88 ILE A CA 1
ATOM 673 C C . ILE A 1 88 ? 2.766 -5.595 3.022 1.00 98.88 88 ILE A C 1
ATOM 675 O O . ILE A 1 88 ? 2.348 -5.516 4.174 1.00 98.88 88 ILE A O 1
ATOM 679 N N . VAL A 1 89 ? 3.133 -6.767 2.489 1.00 98.81 89 VAL A N 1
ATOM 680 C CA . VAL A 1 89 ? 3.148 -8.026 3.257 1.00 98.81 89 VAL A CA 1
ATOM 681 C C . VAL A 1 89 ? 4.056 -7.884 4.475 1.00 98.81 89 VAL A C 1
ATOM 683 O O . VAL A 1 89 ? 3.616 -8.159 5.588 1.00 98.81 89 VAL A O 1
ATOM 686 N N . ALA A 1 90 ? 5.284 -7.384 4.296 1.00 98.69 90 ALA A N 1
ATOM 687 C CA . ALA A 1 90 ? 6.212 -7.171 5.406 1.00 98.69 90 ALA A CA 1
ATOM 688 C C . ALA A 1 90 ? 5.610 -6.241 6.474 1.00 98.69 90 ALA A C 1
ATOM 690 O O . ALA A 1 90 ? 5.651 -6.558 7.663 1.00 98.69 90 ALA A O 1
ATOM 691 N N . LYS A 1 91 ? 4.968 -5.145 6.048 1.00 98.62 91 LYS A N 1
ATOM 692 C CA . LYS A 1 91 ? 4.233 -4.235 6.934 1.00 98.62 91 LYS A CA 1
ATOM 693 C C . LYS A 1 91 ? 3.114 -4.952 7.695 1.00 98.62 91 LYS A C 1
ATOM 695 O O . LYS A 1 91 ? 3.000 -4.759 8.900 1.00 98.62 91 LYS A O 1
ATOM 700 N N . LEU A 1 92 ? 2.295 -5.773 7.038 1.00 98.62 92 LEU A N 1
ATOM 701 C CA . LEU A 1 92 ? 1.208 -6.505 7.699 1.00 98.62 92 LEU A CA 1
ATOM 702 C C . LEU A 1 92 ? 1.733 -7.565 8.678 1.00 98.62 92 LEU A C 1
ATOM 704 O O . LEU A 1 92 ? 1.165 -7.709 9.756 1.00 98.62 92 LEU A O 1
ATOM 708 N N . CYS A 1 93 ? 2.834 -8.253 8.363 1.00 98.38 93 CYS A N 1
ATOM 709 C CA . CYS A 1 93 ? 3.472 -9.199 9.284 1.00 98.38 93 CYS A CA 1
ATOM 710 C C . CYS A 1 93 ? 4.045 -8.502 10.526 1.00 98.38 93 CYS A C 1
ATOM 712 O O . CYS A 1 93 ? 3.904 -9.004 11.637 1.00 98.38 93 CYS A O 1
ATOM 714 N N . GLN A 1 94 ? 4.677 -7.340 10.348 1.00 98.25 94 GLN A N 1
ATOM 715 C CA . GLN A 1 94 ? 5.288 -6.570 11.438 1.00 98.25 94 GLN A CA 1
ATOM 716 C C . GLN A 1 94 ? 4.246 -5.818 12.277 1.00 98.25 94 GLN A C 1
ATOM 718 O O . GLN A 1 94 ? 4.448 -5.599 13.469 1.00 98.25 94 GLN A O 1
ATOM 723 N N . HIS A 1 95 ? 3.106 -5.472 11.670 1.00 98.06 95 HIS A N 1
ATOM 724 C CA . HIS A 1 95 ? 1.996 -4.748 12.293 1.00 98.06 95 HIS A CA 1
ATOM 725 C C . HIS A 1 95 ? 0.677 -5.528 12.142 1.00 98.06 95 HIS A C 1
ATOM 727 O O . HIS A 1 95 ? -0.268 -5.031 11.514 1.00 98.06 95 HIS A O 1
ATOM 733 N N . PRO A 1 96 ? 0.554 -6.733 12.736 1.00 97.69 96 PRO A N 1
ATOM 734 C CA . PRO A 1 96 ? -0.543 -7.671 12.459 1.00 97.69 96 PRO A CA 1
ATOM 735 C C . PRO A 1 96 ? -1.932 -7.115 12.779 1.00 97.69 96 PRO A C 1
ATOM 737 O O . PRO A 1 96 ? -2.917 -7.500 12.148 1.00 97.69 96 PRO A O 1
ATOM 740 N N . ARG A 1 97 ? -2.025 -6.138 13.693 1.00 97.50 97 ARG A N 1
ATOM 741 C CA . ARG A 1 97 ? 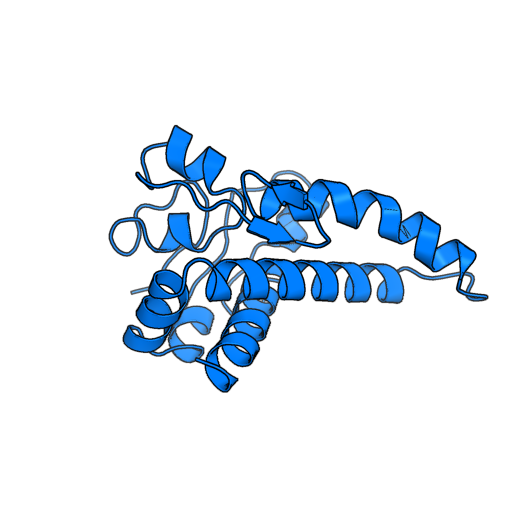-3.279 -5.430 13.996 1.00 97.50 97 ARG A CA 1
ATOM 742 C C . ARG A 1 97 ? -3.918 -4.798 12.755 1.00 97.50 97 ARG A C 1
ATOM 744 O O . ARG A 1 97 ? -5.144 -4.727 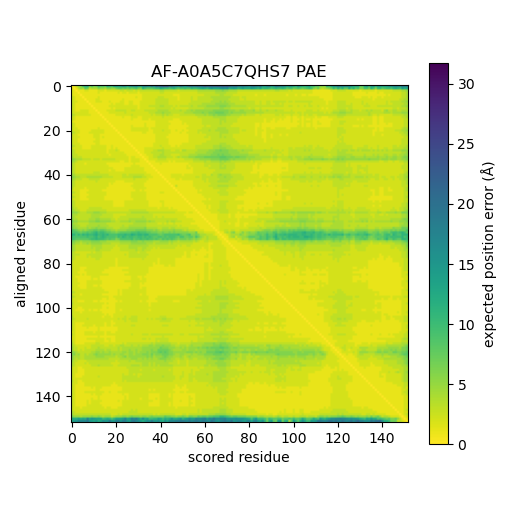12.690 1.00 97.50 97 ARG A O 1
ATOM 751 N N . LEU A 1 98 ? -3.130 -4.363 11.767 1.00 98.12 98 LEU A N 1
ATOM 752 C CA . LEU A 1 98 ? -3.656 -3.809 10.515 1.00 98.12 98 LEU A CA 1
ATOM 753 C C . LEU A 1 98 ? -4.421 -4.869 9.720 1.00 98.12 98 LEU A C 1
ATOM 755 O O . LEU A 1 98 ? -5.591 -4.666 9.392 1.00 98.12 98 LEU A O 1
ATOM 759 N N . GLY A 1 99 ? -3.789 -6.019 9.473 1.00 98.06 99 GLY A N 1
ATOM 760 C CA . GLY A 1 99 ? -4.407 -7.134 8.758 1.00 98.06 99 GLY A CA 1
ATOM 761 C C . GLY A 1 99 ? -5.609 -7.704 9.513 1.00 98.06 99 GLY A C 1
ATOM 762 O O . GLY A 1 99 ? -6.664 -7.924 8.923 1.00 98.06 99 GLY A O 1
ATOM 763 N N . GLN A 1 100 ? -5.507 -7.844 10.837 1.00 98.31 100 GLN A N 1
ATOM 764 C CA . GLN A 1 100 ? -6.608 -8.303 11.692 1.00 98.31 100 GLN A CA 1
ATOM 765 C C . GLN A 1 100 ? -7.810 -7.354 11.633 1.00 98.31 100 GLN A C 1
ATOM 767 O O . GLN A 1 100 ? -8.952 -7.802 11.543 1.00 98.31 100 GLN A O 1
ATOM 772 N N . THR A 1 101 ? -7.570 -6.040 11.616 1.00 97.69 101 THR A N 1
ATOM 773 C CA . THR A 1 101 ? -8.646 -5.048 11.496 1.00 97.69 101 THR A CA 1
ATOM 774 C C . THR A 1 101 ? -9.307 -5.106 10.117 1.00 97.69 101 THR A C 1
ATOM 776 O O . THR A 1 101 ? -10.530 -5.002 10.020 1.00 97.69 101 THR A O 1
ATOM 779 N N . VAL A 1 102 ? -8.533 -5.319 9.047 1.00 98.19 102 VAL A N 1
ATOM 780 C CA . VAL A 1 102 ? -9.075 -5.550 7.696 1.00 98.19 102 VAL A CA 1
ATOM 781 C C . VAL A 1 102 ? -9.918 -6.828 7.663 1.00 98.19 102 VAL A C 1
ATOM 783 O O . VAL A 1 102 ? -1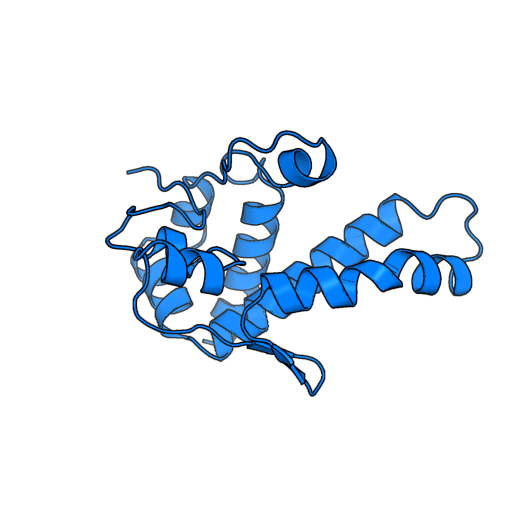1.051 -6.792 7.182 1.00 98.19 102 VAL A O 1
ATOM 786 N N . ARG A 1 103 ? -9.426 -7.930 8.247 1.00 98.12 103 ARG A N 1
ATOM 787 C CA . ARG A 1 103 ? -10.155 -9.203 8.376 1.00 98.12 103 ARG A CA 1
ATOM 788 C C . ARG A 1 103 ? -11.492 -8.999 9.092 1.00 98.12 103 ARG A C 1
ATOM 790 O O . ARG A 1 103 ? -12.530 -9.360 8.545 1.00 98.12 103 ARG A O 1
ATOM 797 N N . ALA A 1 104 ? -11.491 -8.310 10.234 1.00 97.62 104 ALA A N 1
ATOM 798 C CA . ALA A 1 104 ? -12.697 -7.985 11.000 1.00 97.62 104 ALA A CA 1
ATOM 799 C C . ALA A 1 104 ? -13.706 -7.105 10.235 1.00 97.62 104 ALA A C 1
ATOM 801 O O . ALA A 1 104 ? -14.897 -7.123 10.536 1.00 97.62 104 ALA A O 1
ATOM 802 N N . LYS A 1 105 ? -13.258 -6.341 9.231 1.00 97.00 105 LYS A N 1
ATOM 803 C CA . LYS A 1 105 ? -14.129 -5.530 8.364 1.00 97.00 105 LYS A CA 1
ATOM 804 C C . LYS A 1 105 ? -14.675 -6.278 7.145 1.00 97.00 105 LYS A C 1
ATOM 806 O O . LYS A 1 105 ? -15.471 -5.701 6.404 1.00 97.00 105 LYS A O 1
ATOM 811 N N . GLY A 1 106 ? -14.291 -7.538 6.944 1.00 97.19 106 GLY A N 1
ATOM 812 C CA . GLY A 1 106 ? -14.713 -8.361 5.807 1.00 97.19 106 GLY A CA 1
ATOM 813 C C . GLY A 1 106 ? -13.612 -8.625 4.778 1.00 97.19 106 GLY A C 1
ATOM 814 O O . GLY A 1 106 ? -13.919 -9.025 3.657 1.00 97.19 106 GLY A O 1
ATOM 815 N N . GLY A 1 107 ? -12.343 -8.391 5.127 1.00 97.94 107 GLY A N 1
ATOM 816 C CA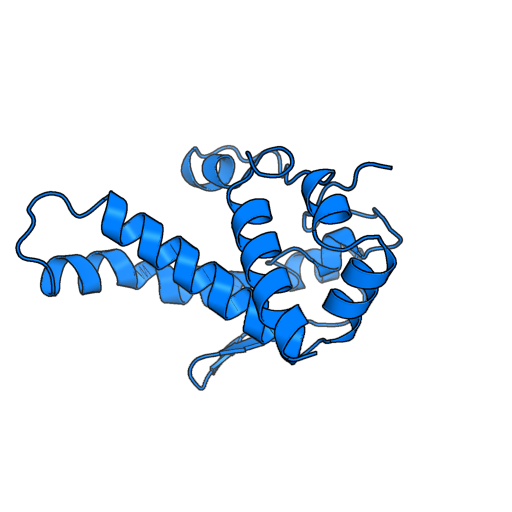 . GLY A 1 107 ? -11.192 -8.785 4.316 1.00 97.94 107 GLY A CA 1
ATOM 817 C C . GLY A 1 107 ? -11.182 -8.145 2.927 1.00 97.94 107 GLY A C 1
ATOM 818 O O . GLY A 1 107 ? -11.371 -6.936 2.783 1.00 97.94 107 GLY A O 1
ATOM 819 N N . VAL A 1 108 ? -10.994 -8.974 1.899 1.00 98.50 108 VAL A N 1
ATOM 820 C CA . VAL A 1 108 ? -10.962 -8.550 0.490 1.00 98.50 108 VAL A CA 1
ATOM 821 C C . VAL A 1 108 ? -12.228 -7.790 0.099 1.00 98.50 108 VAL A C 1
ATOM 823 O O . VAL A 1 108 ? -12.123 -6.704 -0.463 1.00 98.50 108 VAL A O 1
ATOM 826 N N . ALA A 1 109 ? -13.412 -8.270 0.495 1.00 98.19 109 ALA A N 1
ATOM 827 C CA . ALA A 1 109 ? -14.673 -7.605 0.168 1.00 98.19 109 ALA A CA 1
ATOM 828 C C . ALA A 1 109 ? -14.751 -6.180 0.746 1.00 98.19 109 ALA A C 1
ATOM 830 O O . ALA A 1 109 ? -15.403 -5.307 0.177 1.00 98.19 109 ALA A O 1
ATOM 831 N N . PHE A 1 110 ? -14.100 -5.918 1.885 1.00 98.31 110 PHE A N 1
ATOM 832 C CA . PHE A 1 110 ? -13.968 -4.560 2.413 1.00 98.31 110 PHE A CA 1
ATOM 833 C C . PHE A 1 110 ? -13.010 -3.708 1.580 1.00 98.31 110 PHE A C 1
ATOM 835 O O . PHE A 1 110 ? -13.371 -2.586 1.223 1.00 98.31 110 PHE A O 1
ATOM 842 N N . LEU A 1 111 ? -11.833 -4.236 1.240 1.00 98.50 111 LEU A N 1
ATOM 843 C CA . LEU A 1 111 ? -10.840 -3.526 0.430 1.00 98.50 111 LEU A CA 1
ATOM 844 C C . LEU A 1 111 ? -11.371 -3.186 -0.972 1.00 98.50 111 LEU A C 1
ATOM 846 O O . LEU A 1 111 ? -11.129 -2.090 -1.466 1.00 98.50 111 LEU A O 1
ATOM 850 N N . GLU A 1 112 ? -12.167 -4.067 -1.579 1.00 98.50 112 GLU A N 1
ATOM 851 C CA . GLU A 1 112 ? -12.813 -3.837 -2.880 1.00 98.50 112 GLU A CA 1
ATOM 852 C C . GLU A 1 112 ? -13.840 -2.696 -2.864 1.00 98.50 112 GLU A C 1
ATOM 854 O O . GLU A 1 112 ? -14.137 -2.129 -3.911 1.00 98.50 112 GLU A O 1
ATOM 859 N N . ARG A 1 113 ? -14.360 -2.325 -1.686 1.00 98.12 113 ARG A N 1
ATOM 860 C CA . ARG A 1 113 ? -15.255 -1.169 -1.503 1.00 98.12 113 ARG A CA 1
ATOM 861 C C . ARG A 1 113 ? -14.524 0.109 -1.091 1.00 98.12 113 ARG A C 1
ATOM 863 O O . ARG A 1 113 ? -15.172 1.129 -0.846 1.00 98.12 113 ARG A O 1
ATOM 870 N N . CYS A 1 114 ? -13.206 0.049 -0.931 1.00 98.38 114 CYS A N 1
ATOM 871 C CA . CYS A 1 114 ? -12.387 1.214 -0.631 1.00 98.38 114 CYS A CA 1
ATOM 872 C C . CYS A 1 114 ? -12.000 1.949 -1.920 1.00 98.38 114 CYS A C 1
ATOM 874 O O . CYS A 1 114 ? -12.114 1.424 -3.025 1.00 98.38 114 CYS A O 1
ATOM 876 N N . GLU A 1 115 ? -11.506 3.169 -1.772 1.00 98.31 115 GLU A N 1
ATOM 877 C CA . GLU A 1 115 ? -10.854 3.927 -2.836 1.00 98.31 115 GLU A CA 1
ATOM 878 C C . GLU A 1 115 ? -9.465 4.390 -2.394 1.00 98.31 115 GLU A C 1
ATOM 880 O O . GLU A 1 115 ? -9.148 4.402 -1.204 1.00 98.31 115 GLU A O 1
ATOM 885 N N . HIS A 1 116 ? -8.639 4.773 -3.358 1.00 98.31 116 HIS A N 1
ATOM 886 C CA . HIS A 1 116 ? -7.397 5.492 -3.130 1.00 98.31 116 HIS A CA 1
ATOM 887 C C . HIS A 1 116 ? -7.430 6.741 -3.998 1.00 98.31 116 HIS A C 1
ATOM 889 O O . HIS A 1 116 ? -7.228 6.655 -5.205 1.00 98.31 116 HIS A O 1
ATOM 895 N N . THR A 1 117 ? -7.695 7.893 -3.391 1.00 96.88 117 THR A N 1
ATOM 896 C CA . THR A 1 117 ? -7.749 9.171 -4.104 1.00 96.88 117 THR A CA 1
ATOM 897 C C . THR A 1 117 ? -6.989 10.219 -3.301 1.00 96.88 117 THR A C 1
ATOM 899 O O . THR A 1 117 ? -7.368 10.567 -2.182 1.00 96.88 117 THR A O 1
ATOM 902 N N . THR A 1 118 ? -5.901 10.728 -3.877 1.00 93.25 118 THR A N 1
ATOM 903 C CA . THR A 1 118 ? -4.996 11.726 -3.285 1.00 93.25 118 THR A CA 1
ATOM 904 C C . THR A 1 118 ? -5.061 13.086 -3.987 1.00 93.25 118 THR A C 1
ATOM 906 O O . THR A 1 118 ? -4.405 14.028 -3.542 1.00 93.25 118 THR A O 1
ATOM 909 N N . ASN A 1 119 ? -5.868 13.204 -5.049 1.00 92.31 119 ASN A N 1
ATOM 910 C CA . ASN A 1 119 ? -5.904 14.341 -5.974 1.00 92.31 119 ASN A CA 1
ATOM 911 C C . ASN A 1 119 ? -4.552 14.580 -6.665 1.00 92.31 119 ASN A C 1
ATOM 913 O O . ASN A 1 119 ? -4.134 15.730 -6.867 1.00 92.31 119 ASN A O 1
ATOM 917 N N . ALA A 1 120 ? -3.865 13.489 -7.016 1.00 92.06 120 ALA A N 1
ATOM 918 C CA . ALA A 1 120 ? -2.578 13.522 -7.686 1.00 92.06 120 ALA A CA 1
ATOM 919 C C . ALA A 1 120 ? -2.624 14.366 -8.970 1.00 92.06 120 ALA A C 1
ATOM 921 O O . ALA A 1 120 ? -3.586 14.332 -9.739 1.00 92.06 120 ALA A O 1
ATOM 922 N N . LYS A 1 121 ? -1.557 15.137 -9.211 1.00 92.56 121 LYS A N 1
ATOM 923 C CA . LYS A 1 121 ? -1.440 16.010 -10.394 1.00 92.56 121 LYS A CA 1
ATOM 924 C C . LYS A 1 121 ? -0.605 15.415 -11.519 1.00 92.56 121 LYS A C 1
ATOM 926 O O . LYS A 1 121 ? -0.741 15.845 -12.656 1.00 92.56 121 LYS A O 1
ATOM 931 N N . SER A 1 122 ? 0.254 14.444 -11.218 1.00 93.88 122 SER A N 1
ATOM 932 C CA . SER A 1 122 ? 1.051 13.763 -12.235 1.00 93.88 122 SER A CA 1
ATOM 933 C C . SER A 1 122 ? 0.431 12.421 -12.600 1.00 93.88 122 SER A C 1
ATOM 935 O O . SER A 1 122 ? -0.051 11.696 -11.726 1.00 93.88 122 SER A O 1
ATOM 937 N N . SER A 1 123 ? 0.531 12.055 -13.878 1.00 91.25 123 SER A N 1
ATOM 938 C CA . SER A 1 123 ? 0.079 10.759 -14.401 1.00 91.25 123 SER A CA 1
ATOM 939 C C . SER A 1 123 ? 0.678 9.582 -13.625 1.00 91.25 123 SER A C 1
ATOM 941 O O . SER A 1 123 ? -0.008 8.610 -13.325 1.00 91.25 123 SER A O 1
ATOM 943 N N . ARG A 1 124 ? 1.947 9.706 -13.211 1.00 88.19 124 ARG A N 1
ATOM 944 C CA . ARG A 1 124 ? 2.648 8.703 -12.399 1.00 88.19 124 ARG A CA 1
ATOM 945 C C . ARG A 1 124 ? 1.938 8.401 -11.080 1.00 88.19 124 ARG A C 1
ATOM 947 O O . ARG A 1 124 ? 1.897 7.241 -10.685 1.00 88.19 124 ARG A O 1
ATOM 954 N N . PHE A 1 125 ? 1.449 9.423 -10.379 1.00 90.12 125 PHE A N 1
ATOM 955 C CA . PHE A 1 125 ? 0.749 9.244 -9.104 1.00 90.12 125 PHE A CA 1
ATOM 956 C C . PHE A 1 125 ? -0.736 8.923 -9.312 1.00 90.12 125 PHE A C 1
ATOM 958 O O . PHE A 1 125 ? -1.266 8.076 -8.604 1.00 90.12 125 PHE A O 1
ATOM 965 N N . GLN A 1 126 ? -1.375 9.503 -10.331 1.00 95.00 126 GLN A N 1
ATOM 966 C CA . GLN A 1 126 ? -2.757 9.181 -10.714 1.00 95.00 126 GLN A CA 1
ATOM 967 C C . GLN A 1 126 ? -2.932 7.705 -11.089 1.00 95.00 126 GLN A C 1
ATOM 969 O O . GLN A 1 126 ? -3.965 7.121 -10.791 1.00 95.00 126 GLN A O 1
ATOM 974 N N . ALA A 1 127 ? -1.905 7.062 -11.656 1.00 93.88 127 ALA A N 1
ATOM 975 C CA . ALA A 1 127 ? -1.923 5.628 -11.958 1.00 93.88 127 ALA A CA 1
ATOM 976 C C . ALA A 1 127 ? -2.104 4.720 -10.721 1.00 93.88 127 ALA A C 1
ATOM 978 O O . ALA A 1 127 ? -2.385 3.530 -10.870 1.00 93.88 127 ALA A O 1
ATOM 979 N N . TRP A 1 128 ? -1.923 5.250 -9.506 1.00 96.31 128 TRP A N 1
ATOM 980 C CA . TRP A 1 128 ? -2.184 4.530 -8.255 1.00 96.31 128 TRP A CA 1
ATOM 981 C C . TRP A 1 128 ? -3.617 4.693 -7.758 1.00 96.31 128 TRP A C 1
ATOM 983 O O . TRP A 1 128 ? -4.092 3.858 -6.981 1.00 96.31 128 TRP A O 1
ATOM 993 N N . GLU A 1 129 ? -4.294 5.750 -8.197 1.00 97.81 129 GLU A N 1
ATOM 994 C CA . GLU A 1 129 ? -5.626 6.125 -7.745 1.00 97.81 129 GLU A CA 1
ATOM 995 C C . GLU A 1 129 ? -6.718 5.245 -8.361 1.00 97.81 129 GLU A C 1
ATOM 997 O O . GLU A 1 129 ? -6.488 4.527 -9.333 1.00 97.81 129 GLU A O 1
ATOM 1002 N N . GLY A 1 130 ? -7.905 5.260 -7.756 1.00 97.81 130 GLY A N 1
ATOM 1003 C CA . GLY A 1 130 ? -9.084 4.552 -8.258 1.00 97.81 130 GLY A CA 1
ATOM 1004 C C . GLY A 1 130 ? -9.936 3.920 -7.159 1.00 97.81 130 GLY A C 1
ATOM 1005 O O . GLY A 1 130 ? -9.670 4.070 -5.963 1.00 97.81 130 GLY A O 1
ATOM 1006 N N . TYR A 1 131 ? -10.956 3.175 -7.578 1.00 97.94 131 TYR A N 1
ATOM 1007 C CA . TYR A 1 131 ? -11.897 2.486 -6.698 1.00 97.94 131 TYR A CA 1
ATOM 1008 C C . TYR A 1 131 ? -11.708 0.968 -6.764 1.00 97.94 131 TYR A C 1
ATOM 1010 O O . TYR A 1 131 ? -11.558 0.400 -7.845 1.00 97.94 131 TYR A O 1
ATOM 1018 N N . GLY A 1 132 ? -11.713 0.297 -5.610 1.00 97.69 132 GLY A N 1
ATOM 1019 C CA . GLY A 1 132 ? -11.566 -1.153 -5.529 1.00 97.69 132 GLY A CA 1
ATOM 1020 C C . GLY A 1 132 ? -10.392 -1.659 -6.369 1.00 97.69 132 GLY A C 1
ATOM 1021 O O . GLY A 1 132 ? -9.286 -1.126 -6.309 1.00 97.69 132 GLY A O 1
ATOM 1022 N N . ARG A 1 133 ? -10.633 -2.666 -7.211 1.00 97.69 133 ARG A N 1
ATOM 1023 C CA . ARG A 1 133 ? -9.593 -3.241 -8.081 1.00 97.69 133 ARG A CA 1
ATOM 1024 C C . ARG A 1 133 ? -9.179 -2.350 -9.258 1.00 97.69 133 ARG A C 1
ATOM 1026 O O . ARG A 1 133 ? -8.192 -2.663 -9.917 1.00 97.69 133 ARG A O 1
ATOM 1033 N N . GLU A 1 134 ? -9.862 -1.242 -9.523 1.00 97.56 134 GLU A N 1
ATOM 1034 C CA . GLU A 1 134 ? -9.412 -0.279 -10.536 1.00 97.56 134 GLU A CA 1
ATOM 1035 C C . GLU A 1 134 ? -8.206 0.523 -10.026 1.00 97.56 134 GLU A C 1
ATOM 1037 O O . GLU A 1 134 ? -7.298 0.834 -10.796 1.00 97.56 134 GLU A O 1
ATOM 1042 N N . SER A 1 135 ? -8.111 0.753 -8.708 1.00 98.06 135 SER A N 1
ATOM 1043 C CA . SER A 1 135 ? -6.903 1.316 -8.100 1.00 98.06 135 SER A CA 1
ATOM 1044 C C . SER A 1 135 ? -5.767 0.300 -8.112 1.00 98.06 135 SER A C 1
ATOM 1046 O O . SER A 1 135 ? -5.848 -0.785 -7.527 1.00 98.06 135 SER A O 1
ATOM 1048 N N . ARG A 1 136 ? -4.641 0.678 -8.724 1.00 97.94 136 ARG A N 1
ATOM 1049 C CA . ARG A 1 136 ? -3.401 -0.105 -8.646 1.00 97.94 136 ARG A CA 1
ATOM 1050 C C . ARG A 1 136 ? -2.927 -0.280 -7.203 1.00 97.94 136 ARG A C 1
ATOM 1052 O O . ARG A 1 136 ? -2.488 -1.370 -6.843 1.00 97.94 136 ARG A O 1
ATOM 1059 N N . PHE A 1 137 ? -3.035 0.759 -6.373 1.00 98.56 137 PHE A N 1
ATOM 1060 C CA . PHE A 1 137 ? -2.679 0.659 -4.958 1.00 98.56 137 PHE A CA 1
ATOM 1061 C C . PHE A 1 137 ? -3.545 -0.379 -4.234 1.00 98.56 137 PHE A C 1
ATOM 1063 O O . PHE A 1 137 ? -3.002 -1.275 -3.588 1.00 98.56 137 PHE A O 1
ATOM 1070 N N . ILE A 1 138 ? -4.872 -0.317 -4.385 1.00 98.69 138 ILE A N 1
ATOM 1071 C CA . ILE A 1 138 ? -5.778 -1.265 -3.721 1.00 98.69 138 ILE A CA 1
ATOM 1072 C C . ILE A 1 138 ? -5.571 -2.688 -4.237 1.00 98.69 138 ILE A C 1
ATOM 1074 O O . ILE A 1 138 ? -5.571 -3.610 -3.427 1.00 98.69 138 ILE A O 1
ATOM 1078 N N . ARG A 1 139 ? -5.320 -2.898 -5.537 1.00 98.69 139 ARG A N 1
ATOM 1079 C CA . ARG A 1 139 ? -4.948 -4.229 -6.056 1.00 98.69 139 ARG A CA 1
ATOM 1080 C C . ARG A 1 139 ? -3.732 -4.803 -5.335 1.00 98.69 139 ARG A C 1
ATOM 1082 O O . ARG A 1 139 ? -3.766 -5.959 -4.918 1.00 98.69 139 ARG A O 1
ATOM 1089 N N . ASN A 1 140 ? -2.693 -3.994 -5.147 1.00 98.88 140 ASN A N 1
ATOM 1090 C CA . ASN A 1 140 ? -1.483 -4.429 -4.452 1.00 98.88 140 ASN A CA 1
ATOM 1091 C C . ASN A 1 140 ? -1.742 -4.660 -2.951 1.00 98.88 140 ASN A C 1
ATOM 1093 O O . ASN A 1 140 ? -1.228 -5.625 -2.389 1.00 98.88 140 ASN A O 1
ATOM 1097 N N . LEU A 1 141 ? -2.576 -3.833 -2.310 1.00 98.81 141 LEU A N 1
ATOM 1098 C CA . LEU A 1 141 ? -2.995 -4.024 -0.918 1.00 98.81 141 LEU A CA 1
ATOM 1099 C C . LEU A 1 141 ? -3.823 -5.306 -0.729 1.00 98.81 141 LEU A C 1
ATOM 1101 O O . LEU A 1 141 ? -3.595 -6.027 0.238 1.00 98.81 141 LEU A O 1
ATOM 1105 N N . ILE A 1 142 ? -4.743 -5.615 -1.649 1.00 98.81 142 ILE A N 1
ATOM 1106 C CA . ILE A 1 142 ? -5.525 -6.861 -1.649 1.00 98.81 142 ILE A CA 1
ATOM 1107 C C . ILE A 1 142 ? -4.592 -8.063 -1.777 1.00 98.81 142 ILE A C 1
ATOM 1109 O O . ILE A 1 142 ? -4.636 -8.942 -0.923 1.00 98.81 142 ILE A O 1
ATOM 1113 N N . ALA A 1 143 ? -3.705 -8.069 -2.777 1.00 98.75 143 ALA A N 1
ATOM 1114 C CA . ALA A 1 143 ? -2.773 -9.176 -2.989 1.00 98.75 143 ALA A CA 1
ATOM 1115 C C . ALA A 1 143 ? -1.836 -9.388 -1.785 1.00 98.75 143 ALA A C 1
ATOM 1117 O O . ALA A 1 143 ? -1.523 -10.521 -1.418 1.00 98.75 143 ALA A O 1
ATOM 1118 N N . ALA A 1 144 ? -1.401 -8.303 -1.139 1.00 98.75 144 ALA A N 1
ATOM 1119 C CA . ALA A 1 144 ? -0.610 -8.386 0.081 1.00 98.75 144 ALA A CA 1
ATOM 1120 C C . ALA A 1 144 ? -1.420 -8.919 1.271 1.00 98.75 144 ALA A C 1
ATOM 1122 O O . ALA A 1 144 ? -0.923 -9.761 2.016 1.00 98.75 144 ALA A O 1
ATOM 1123 N N . TYR A 1 145 ? -2.666 -8.469 1.441 1.00 98.81 145 TYR A N 1
ATOM 1124 C CA . TYR A 1 145 ? -3.564 -8.973 2.480 1.00 98.81 145 TYR A CA 1
ATOM 1125 C C . TYR A 1 145 ? -3.865 -10.464 2.300 1.00 98.81 145 TYR A C 1
ATOM 1127 O O . TYR A 1 145 ? -3.801 -11.205 3.274 1.00 98.81 145 TYR A O 1
ATOM 1135 N N . GLU A 1 146 ? -4.162 -10.912 1.079 1.00 98.62 146 GLU A N 1
ATOM 1136 C CA . GLU A 1 146 ? -4.423 -12.323 0.771 1.00 98.62 146 GLU A CA 1
ATOM 1137 C C . GLU A 1 146 ? -3.215 -13.195 1.124 1.00 98.62 146 GLU A C 1
ATOM 1139 O O . GLU A 1 146 ? -3.381 -14.213 1.787 1.00 98.62 146 GLU A O 1
ATOM 1144 N N . ARG A 1 147 ? -1.996 -12.759 0.774 1.00 98.31 147 ARG A N 1
ATOM 1145 C CA . ARG A 1 147 ? -0.759 -13.456 1.165 1.00 98.31 147 ARG A CA 1
ATOM 1146 C C . ARG A 1 147 ? -0.548 -13.483 2.671 1.00 98.31 147 ARG A C 1
ATOM 1148 O O . ARG A 1 147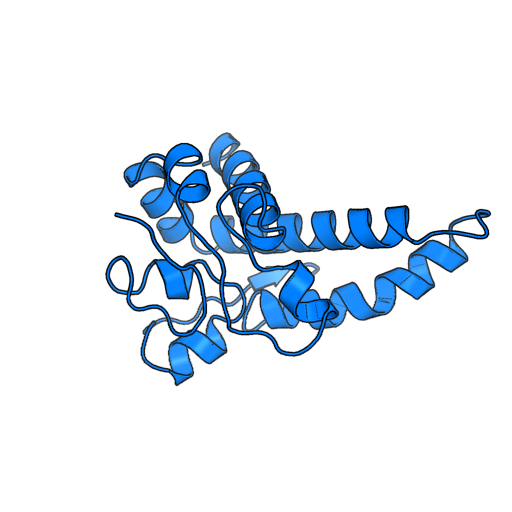 ? -0.268 -14.538 3.218 1.00 98.31 147 ARG A O 1
ATOM 1155 N N . TRP A 1 148 ? -0.696 -12.340 3.336 1.00 98.25 148 TRP A N 1
ATOM 1156 C CA . TRP A 1 148 ? -0.581 -12.260 4.790 1.00 98.25 148 TRP A CA 1
ATOM 1157 C C . TRP A 1 148 ? -1.602 -13.169 5.487 1.00 98.25 148 TRP A C 1
ATOM 1159 O O . TRP A 1 148 ? -1.269 -13.835 6.456 1.00 98.25 148 TRP A O 1
ATOM 1169 N N . ALA A 1 149 ? -2.834 -13.234 4.978 1.00 96.12 149 ALA A N 1
ATOM 1170 C CA . ALA A 1 149 ? -3.925 -13.966 5.607 1.00 96.12 149 ALA A CA 1
ATOM 1171 C C . ALA A 1 149 ? -3.782 -15.495 5.553 1.00 96.12 149 ALA A C 1
ATOM 1173 O O . ALA A 1 149 ? -4.467 -16.155 6.331 1.00 96.12 149 ALA A O 1
ATOM 1174 N N . VAL A 1 150 ? -2.949 -16.044 4.662 1.00 92.94 150 VAL A N 1
ATOM 1175 C CA . VAL A 1 150 ? -2.654 -17.488 4.612 1.00 92.94 150 VAL A CA 1
ATOM 1176 C C . VAL A 1 150 ? -1.830 -17.924 5.826 1.00 92.94 150 VAL A C 1
ATOM 1178 O O . VAL A 1 150 ? -2.073 -18.998 6.368 1.00 92.94 150 VAL A O 1
ATOM 1181 N N . ASP A 1 151 ? -0.918 -17.066 6.284 1.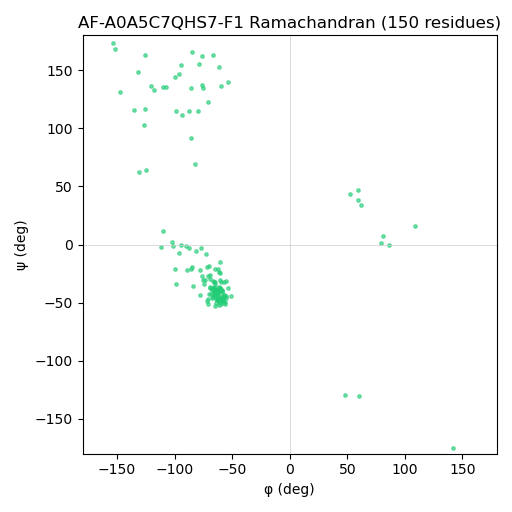00 78.25 151 ASP A N 1
ATOM 1182 C CA . ASP A 1 151 ? 0.050 -17.380 7.341 1.00 78.25 151 ASP A CA 1
ATOM 1183 C C . ASP A 1 151 ? -0.335 -16.791 8.720 1.00 78.25 151 ASP A C 1
ATOM 1185 O O . ASP A 1 151 ? 0.432 -16.923 9.676 1.00 78.25 151 ASP A O 1
ATOM 1189 N N . ALA A 1 152 ? -1.492 -16.114 8.833 1.00 74.44 152 ALA A N 1
ATOM 1190 C CA . ALA A 1 152 ? -1.870 -15.259 9.975 1.00 74.44 152 ALA A CA 1
ATOM 1191 C C . ALA A 1 152 ? -3.146 -15.650 10.729 1.00 74.44 152 ALA A C 1
ATOM 1193 O O . ALA A 1 152 ? -4.186 -15.924 10.077 1.00 74.44 152 ALA A O 1
#

Radius of gyration: 15.29 Å; Cα contacts (8 Å, |Δi|>4): 231; chains: 1; bounding box: 40×34×43 Å